Protein AF-A0A0S8J398-F1 (afdb_monomer)

Solvent-accessible surface area (backbone atoms only — not comparable to full-atom values): 8004 Å² total; per-residue (Å²): 138,92,68,66,68,66,55,53,50,52,54,51,53,55,55,61,64,70,70,74,74,82,79,79,78,79,81,80,74,86,77,85,82,84,80,84,77,70,88,58,79,54,77,54,74,53,100,53,77,54,34,34,34,46,37,38,82,52,65,55,26,25,40,31,33,23,30,72,39,80,95,52,79,42,37,41,24,42,56,47,56,101,62,33,41,46,63,45,73,38,72,38,39,81,53,80,39,73,32,28,36,54,27,40,65,42,78,50,66,80,35,42,36,47,68,83,59,73,92,71,54,85,84,60,45,73,48,75,48,80,42,115

pLDDT: mean 76.18, std 18.17, range [36.88, 97.62]

Sequence (132 aa):
MRLKKSMVFRILFVLLILWIGSAYAGNVTQQTVTLKIDPINLIQVRDDLSSWSITTNEVNKRVMGRIKTSGIVLSLKFEAPSNGISEGFVTLTSEMQCLVKNISKVAESDLKISCEDLSDIEGAELEFMLTD

Foldseek 3Di:
DDDPPVVVVVVVVVVVVVPPDDPPPPPPDDDDDDDPDDFDQDWDQDPPLFWIWGAGQAWFKFKKKAWCDPPDWWWKAWQEDPQKDAPGTDTHYRDIDTGITGDHGDTDTRTGMDTPDDPPCVPTDMDIGMDD

Secondary structure (DSSP, 8-state):
--SHHHHHHHHHHHHHHTT----------------------EEEE-SSTTEEEEEES-SSEEEEEEE-STT--EEEEEPPPTT-EE--EEEE-SS-EEEEEEE-SEEEEEEEEEES--TT-TT--EEEEEE-

Radius of gyration: 32.35 Å; Cα contacts (8 Å, |Δi|>4): 241; chains: 1; bounding box: 27×103×35 Å

Structure (mmCIF, N/CA/C/O backbone):
data_AF-A0A0S8J398-F1
#
_entry.id   AF-A0A0S8J398-F1
#
loop_
_atom_site.group_PDB
_atom_site.id
_atom_site.type_symbol
_atom_site.label_atom_id
_atom_site.label_alt_id
_atom_site.label_comp_id
_atom_site.label_asym_id
_atom_site.label_entity_id
_atom_site.label_seq_id
_atom_site.pdbx_PDB_ins_code
_atom_site.Cartn_x
_atom_site.Cartn_y
_atom_site.Cartn_z
_atom_site.occupancy
_atom_site.B_iso_or_equiv
_atom_site.auth_seq_id
_atom_site.auth_comp_id
_atom_site.auth_asym_id
_atom_site.auth_atom_id
_atom_site.pdbx_PDB_model_num
ATOM 1 N N . MET A 1 1 ? -13.230 -87.249 18.838 1.00 51.38 1 MET A N 1
ATOM 2 C CA . MET A 1 1 ? -11.794 -86.888 18.870 1.00 51.38 1 MET A CA 1
ATOM 3 C C . MET A 1 1 ? -11.331 -86.533 17.449 1.00 51.38 1 MET A C 1
ATOM 5 O O . MET A 1 1 ? -11.535 -87.326 16.549 1.00 51.38 1 MET A O 1
ATOM 9 N N . ARG A 1 2 ? -10.772 -85.322 17.262 1.00 53.41 2 ARG A N 1
ATOM 10 C CA . ARG A 1 2 ? -9.785 -84.922 16.223 1.00 53.41 2 ARG A CA 1
ATOM 11 C C . ARG A 1 2 ? -10.126 -84.886 14.708 1.00 53.41 2 ARG A C 1
ATOM 13 O O . ARG A 1 2 ? -9.243 -85.160 13.912 1.00 53.41 2 ARG A O 1
ATOM 20 N N . LEU A 1 3 ? -11.297 -84.399 14.274 1.00 50.81 3 LEU A N 1
ATOM 21 C CA . LEU A 1 3 ? -11.491 -83.997 12.851 1.00 50.81 3 LEU A CA 1
ATOM 22 C C . LEU A 1 3 ? -11.773 -82.500 12.612 1.00 50.81 3 LEU A C 1
ATOM 24 O O . LEU A 1 3 ? -11.668 -82.029 11.486 1.00 50.81 3 LEU A O 1
ATOM 28 N N . LYS A 1 4 ? -12.028 -81.698 13.656 1.00 55.97 4 LYS A N 1
ATOM 29 C CA . LYS A 1 4 ? -12.384 -80.271 13.487 1.00 55.97 4 LYS A CA 1
ATOM 30 C C . LYS A 1 4 ? -11.181 -79.334 13.290 1.00 55.97 4 LYS A C 1
ATOM 32 O O . LYS A 1 4 ? -11.301 -78.323 12.612 1.00 55.97 4 LYS A O 1
ATOM 37 N N . LYS A 1 5 ? -10.004 -79.675 13.832 1.00 56.75 5 LYS A N 1
ATOM 38 C CA . LYS A 1 5 ? -8.819 -78.789 13.807 1.00 56.75 5 LYS A CA 1
ATOM 39 C C . LYS A 1 5 ? -8.161 -78.683 12.422 1.00 56.75 5 LYS A C 1
ATOM 41 O O . LYS A 1 5 ? -7.696 -77.612 12.061 1.00 56.75 5 LYS A O 1
ATOM 46 N N . SER A 1 6 ? -8.169 -79.763 11.634 1.00 56.78 6 SER A N 1
ATOM 47 C CA . SER A 1 6 ? -7.578 -79.775 10.283 1.00 56.78 6 SER A CA 1
ATOM 48 C C . SER A 1 6 ? -8.422 -78.995 9.265 1.00 56.78 6 SER A C 1
ATOM 50 O O . SER A 1 6 ? -7.874 -78.302 8.413 1.00 56.78 6 SER A O 1
ATOM 52 N N . MET A 1 7 ? -9.752 -79.039 9.387 1.00 61.12 7 MET A N 1
ATOM 53 C CA . MET A 1 7 ? -10.664 -78.326 8.486 1.00 61.12 7 MET A CA 1
ATOM 54 C C . MET A 1 7 ? -10.665 -76.812 8.743 1.00 61.12 7 MET A C 1
ATOM 56 O O . MET A 1 7 ? -10.628 -76.032 7.797 1.00 61.12 7 MET A O 1
ATOM 60 N N . VAL A 1 8 ? -10.602 -76.397 10.014 1.00 67.50 8 VAL A N 1
ATOM 61 C CA . VAL A 1 8 ? -10.467 -74.979 10.391 1.00 67.50 8 VAL A CA 1
ATOM 62 C C . VAL A 1 8 ? -9.139 -74.400 9.897 1.00 67.50 8 VAL A C 1
ATOM 64 O O . VAL A 1 8 ? -9.128 -73.297 9.366 1.00 67.50 8 VAL A O 1
ATOM 67 N N . PHE A 1 9 ? -8.038 -75.155 9.983 1.00 66.88 9 PHE A N 1
ATOM 68 C CA . PHE A 1 9 ? -6.735 -74.703 9.486 1.00 66.88 9 PHE A CA 1
ATOM 69 C C . PHE A 1 9 ? -6.726 -74.485 7.964 1.00 66.88 9 PHE A C 1
ATOM 71 O O . PHE A 1 9 ? -6.144 -73.519 7.485 1.00 66.88 9 PHE A O 1
ATOM 78 N N . ARG A 1 10 ? -7.425 -75.333 7.197 1.00 67.94 10 ARG A N 1
ATOM 79 C CA . ARG A 1 10 ? -7.553 -75.182 5.737 1.00 67.94 10 ARG A CA 1
ATOM 80 C C . ARG A 1 10 ? -8.401 -73.973 5.348 1.00 67.94 10 ARG A C 1
ATOM 82 O O . ARG A 1 10 ? -8.029 -73.259 4.428 1.00 67.94 10 ARG A O 1
ATOM 89 N N . ILE A 1 11 ? -9.492 -73.712 6.069 1.00 70.00 11 ILE A N 1
ATOM 90 C CA . ILE A 1 11 ? -10.322 -72.516 5.848 1.00 70.00 11 ILE A CA 1
ATOM 91 C C . ILE A 1 11 ? -9.527 -71.249 6.180 1.00 70.00 11 ILE A C 1
ATOM 93 O O . ILE A 1 11 ? -9.557 -70.297 5.408 1.00 70.00 11 ILE A O 1
ATOM 97 N N . LEU A 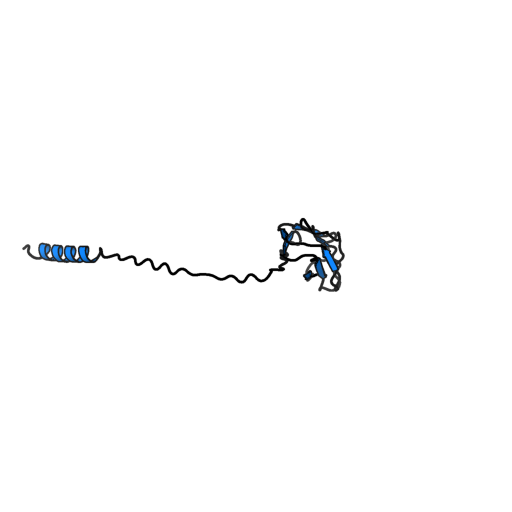1 12 ? -8.758 -71.259 7.274 1.00 66.69 12 LEU A N 1
ATOM 98 C CA . LEU A 1 12 ? -7.906 -70.127 7.640 1.00 66.69 12 LEU A CA 1
ATOM 99 C C . LEU A 1 12 ? -6.812 -69.871 6.595 1.00 66.69 12 LEU A C 1
ATOM 101 O O . LEU A 1 12 ? -6.545 -68.725 6.252 1.00 66.69 12 LEU A O 1
ATOM 105 N N . PHE A 1 13 ? -6.205 -70.936 6.067 1.00 67.75 13 PHE A N 1
ATOM 106 C CA . PHE A 1 13 ? -5.160 -70.840 5.051 1.00 67.75 13 PHE A CA 1
ATOM 107 C C . PHE A 1 13 ? -5.701 -70.310 3.716 1.00 67.75 13 PHE A C 1
ATOM 109 O O . PHE A 1 13 ? -5.059 -69.484 3.077 1.00 67.75 13 PHE A O 1
ATOM 116 N N . VAL A 1 14 ? -6.915 -70.712 3.326 1.00 67.69 14 VAL A N 1
ATOM 117 C CA . VAL A 1 14 ? -7.593 -70.177 2.133 1.00 67.69 14 VAL A CA 1
ATOM 118 C C . VAL A 1 14 ? -7.966 -68.702 2.318 1.00 67.69 14 VAL A C 1
ATOM 120 O O . VAL A 1 14 ? -7.802 -67.917 1.387 1.00 67.69 14 VAL A O 1
ATOM 123 N N . LEU A 1 15 ? -8.388 -68.293 3.520 1.00 60.88 15 LEU A N 1
ATOM 124 C CA . LEU A 1 15 ? -8.667 -66.884 3.820 1.00 60.88 15 LEU A CA 1
ATOM 125 C C . LEU A 1 15 ? -7.396 -66.016 3.793 1.00 60.88 15 LEU A C 1
ATOM 127 O O . LEU A 1 15 ? -7.447 -64.869 3.363 1.00 60.88 15 LEU A O 1
ATOM 131 N N . LEU A 1 16 ? -6.255 -66.574 4.215 1.00 63.47 16 LEU A N 1
ATOM 132 C CA . LEU A 1 16 ? -4.960 -65.887 4.230 1.00 63.47 16 LEU A CA 1
ATOM 133 C C . LEU A 1 16 ? -4.440 -65.595 2.810 1.00 63.47 16 LEU A C 1
ATOM 135 O O . LEU A 1 16 ? -3.818 -64.563 2.578 1.00 63.47 16 LEU A O 1
ATOM 139 N N . ILE A 1 17 ? -4.723 -66.480 1.848 1.00 63.94 17 ILE A N 1
ATOM 140 C CA . ILE A 1 17 ? -4.312 -66.318 0.442 1.00 63.94 17 ILE A CA 1
ATOM 141 C C . ILE A 1 17 ? -5.203 -65.296 -0.287 1.00 63.94 17 ILE A C 1
ATOM 143 O O . ILE A 1 17 ? -4.742 -64.602 -1.190 1.00 63.94 17 ILE A O 1
ATOM 147 N N . LEU A 1 18 ? -6.459 -65.139 0.142 1.00 56.78 18 LEU A N 1
ATOM 148 C CA . LEU A 1 18 ? -7.417 -64.171 -0.412 1.00 56.78 18 LEU A CA 1
ATOM 149 C C . LEU A 1 18 ? -7.121 -62.704 -0.044 1.00 56.78 18 LEU A C 1
ATOM 151 O O . LEU A 1 18 ? -7.793 -61.810 -0.552 1.00 56.78 18 LEU A O 1
ATOM 155 N N . TRP A 1 19 ? -6.114 -62.441 0.796 1.00 55.12 19 TRP A N 1
ATOM 156 C CA . TRP A 1 19 ? -5.767 -61.095 1.272 1.00 55.12 19 TRP A CA 1
ATOM 157 C C . TRP A 1 19 ? -4.497 -60.495 0.636 1.00 55.12 19 TRP A C 1
ATOM 159 O O . TRP A 1 19 ? -4.068 -59.417 1.030 1.00 55.12 19 TRP A O 1
ATOM 169 N N . ILE A 1 20 ? -3.892 -61.154 -0.364 1.00 61.41 20 ILE A N 1
ATOM 170 C CA . ILE A 1 20 ? -2.624 -60.717 -1.001 1.00 61.41 20 ILE A CA 1
ATOM 171 C C . ILE A 1 20 ? -2.868 -60.097 -2.397 1.00 61.41 20 ILE A C 1
ATOM 173 O O . ILE A 1 20 ? -2.043 -60.173 -3.300 1.00 61.41 20 ILE A O 1
ATOM 177 N N . GLY A 1 21 ? -4.031 -59.476 -2.601 1.00 55.53 21 GLY A N 1
ATOM 178 C CA . GLY A 1 21 ? -4.434 -58.861 -3.870 1.00 55.53 21 GLY A CA 1
ATOM 179 C C . GLY A 1 21 ? -4.485 -57.335 -3.821 1.00 55.53 21 GLY A C 1
ATOM 180 O O . GLY A 1 21 ? -5.518 -56.758 -4.141 1.00 55.53 21 GLY A O 1
ATOM 181 N N . SER A 1 22 ? -3.413 -56.664 -3.400 1.00 62.00 22 SER A N 1
ATOM 182 C CA . SER A 1 22 ? -3.349 -55.195 -3.402 1.00 62.00 22 SER A CA 1
ATOM 183 C C . SER A 1 22 ? -2.960 -54.675 -4.787 1.00 62.00 22 SER A C 1
ATOM 185 O O . SER A 1 22 ? -1.787 -54.415 -5.052 1.00 62.00 22 SER A O 1
ATOM 187 N N . ALA A 1 23 ? -3.928 -54.498 -5.685 1.00 52.56 23 ALA A N 1
ATOM 188 C CA . ALA A 1 23 ? -3.708 -53.704 -6.891 1.00 52.56 23 ALA A CA 1
ATOM 189 C C . ALA A 1 23 ? -3.863 -52.215 -6.541 1.00 52.56 23 ALA A C 1
ATOM 191 O O . ALA A 1 23 ? -4.958 -51.657 -6.585 1.00 52.56 23 ALA A O 1
ATOM 192 N N . TYR A 1 24 ? -2.758 -51.565 -6.171 1.00 61.09 24 TYR A N 1
ATOM 193 C CA . TYR A 1 24 ? -2.690 -50.106 -6.133 1.00 61.09 24 TYR A CA 1
ATOM 194 C C . TYR A 1 24 ? -2.706 -49.579 -7.572 1.00 61.09 24 TYR A C 1
ATOM 196 O O . TYR A 1 24 ? -1.671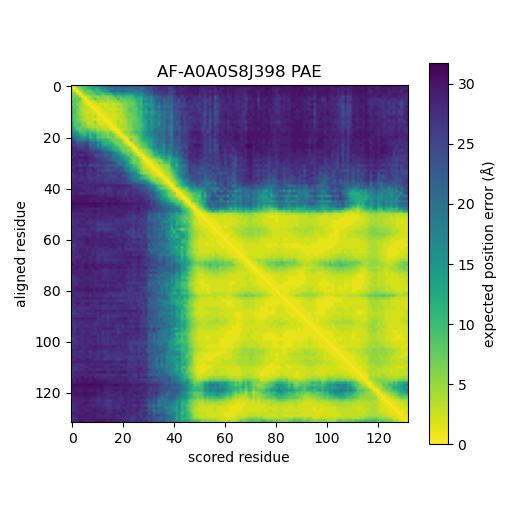 -49.483 -8.227 1.00 61.09 24 TYR A O 1
ATOM 204 N N . ALA A 1 25 ? -3.888 -49.233 -8.077 1.00 52.91 25 ALA A N 1
ATOM 205 C CA . ALA A 1 25 ? -4.009 -48.403 -9.266 1.00 52.91 25 ALA A CA 1
ATOM 206 C C . ALA A 1 25 ? -3.769 -46.943 -8.850 1.00 52.91 25 ALA A C 1
ATOM 208 O O . ALA A 1 25 ? -4.681 -46.245 -8.408 1.00 52.91 25 ALA A O 1
ATOM 209 N N . GLY A 1 26 ? -2.515 -46.495 -8.931 1.00 53.75 26 GLY A N 1
ATOM 210 C CA . GLY A 1 26 ? -2.158 -45.088 -8.764 1.00 53.75 26 GLY A CA 1
ATOM 211 C C . GLY A 1 26 ? -2.725 -44.272 -9.922 1.00 53.75 26 GLY A C 1
ATOM 212 O O . GLY A 1 26 ? -2.134 -44.217 -10.996 1.00 53.75 26 GLY A O 1
ATOM 213 N N . ASN A 1 27 ? -3.893 -43.667 -9.723 1.00 60.31 27 ASN A N 1
ATOM 214 C CA . ASN A 1 27 ? -4.507 -42.779 -10.700 1.00 60.31 27 ASN A CA 1
ATOM 215 C C . ASN A 1 27 ? -3.789 -41.422 -10.655 1.00 60.31 27 ASN A C 1
ATOM 217 O O . ASN A 1 27 ? -4.133 -40.557 -9.853 1.00 60.31 27 ASN A O 1
ATOM 221 N N . VAL A 1 28 ? -2.747 -41.247 -11.470 1.00 61.59 28 VAL A N 1
ATOM 222 C CA . VAL A 1 28 ? -2.070 -39.951 -11.609 1.00 61.59 28 VAL A CA 1
ATOM 223 C C . VAL A 1 28 ? -2.743 -39.184 -12.739 1.00 61.59 28 VAL A C 1
ATOM 225 O O . VAL A 1 28 ? -2.275 -39.157 -13.876 1.00 61.59 28 VAL A O 1
ATOM 228 N N . THR A 1 29 ? -3.889 -38.579 -12.439 1.00 57.09 29 THR A N 1
ATOM 229 C CA . THR A 1 29 ? -4.512 -37.615 -13.347 1.00 57.09 29 THR A CA 1
ATOM 230 C C . THR A 1 29 ? -3.666 -36.342 -13.318 1.00 57.09 29 THR A C 1
ATOM 232 O O . THR A 1 29 ? -3.632 -35.647 -12.303 1.00 57.09 29 THR A O 1
ATOM 235 N N . GLN A 1 30 ? -2.939 -36.044 -14.398 1.00 51.41 30 GLN A N 1
ATOM 236 C CA . GLN A 1 30 ? -2.238 -34.765 -14.528 1.00 51.41 30 GLN A CA 1
ATOM 237 C C . GLN A 1 30 ? -3.281 -33.642 -14.550 1.00 51.41 30 GLN A C 1
ATOM 239 O O . GLN A 1 30 ? -4.048 -33.512 -15.502 1.00 51.41 30 GLN A O 1
ATOM 244 N N . GLN A 1 31 ? -3.341 -32.862 -13.472 1.00 45.47 31 GLN A N 1
ATOM 245 C CA . GLN A 1 31 ? -4.162 -31.661 -13.395 1.00 45.47 31 GLN A CA 1
ATOM 246 C C . GLN A 1 31 ? -3.319 -30.469 -13.830 1.00 45.47 31 GLN A C 1
ATOM 248 O O . GLN A 1 31 ? -2.309 -30.144 -13.207 1.00 45.47 31 GLN A O 1
ATOM 253 N N . THR A 1 32 ? -3.737 -29.807 -14.901 1.00 47.09 32 THR A N 1
ATOM 254 C CA . THR A 1 32 ? -3.173 -28.521 -15.302 1.00 47.09 32 THR A CA 1
ATOM 255 C C . THR A 1 32 ? -4.001 -27.419 -14.653 1.00 47.09 32 THR A C 1
ATOM 257 O O . THR A 1 32 ? -5.141 -27.177 -15.043 1.00 47.09 32 THR A O 1
ATOM 260 N N . VAL A 1 33 ? -3.436 -26.765 -13.637 1.00 53.91 33 VAL A N 1
ATOM 261 C CA . VAL A 1 33 ? -4.026 -25.573 -13.018 1.00 53.91 33 VAL A CA 1
ATOM 262 C C . VAL A 1 33 ? -3.553 -24.353 -13.805 1.00 53.91 33 VAL A C 1
ATOM 264 O O . VAL A 1 33 ? -2.386 -23.973 -13.732 1.00 53.91 33 VAL A O 1
ATOM 267 N N . THR A 1 34 ? -4.451 -23.742 -14.575 1.00 42.34 34 THR A N 1
ATOM 268 C CA . THR A 1 34 ? -4.169 -22.496 -15.300 1.00 42.34 34 THR A CA 1
ATOM 269 C C . THR A 1 34 ? -4.508 -21.308 -14.408 1.00 42.34 34 THR A C 1
ATOM 271 O O . THR A 1 34 ? -5.673 -20.936 -14.274 1.00 42.34 34 THR A O 1
ATOM 274 N N . LEU A 1 35 ? -3.492 -20.703 -13.795 1.00 36.88 35 LEU A N 1
ATOM 275 C CA . LEU A 1 35 ? -3.635 -19.447 -13.061 1.00 36.88 35 LEU A CA 1
ATOM 276 C C . LEU A 1 35 ? -3.561 -18.291 -14.062 1.00 36.88 35 LEU A C 1
ATOM 278 O O . LEU A 1 35 ? -2.491 -17.978 -14.582 1.00 36.88 35 LEU A O 1
ATOM 282 N N . LYS A 1 36 ? -4.699 -17.652 -14.346 1.00 43.16 36 LYS A N 1
ATOM 283 C CA . LYS A 1 36 ? -4.680 -16.304 -14.920 1.00 43.16 36 LYS A CA 1
ATOM 284 C C . LYS A 1 36 ? -4.350 -15.339 -13.788 1.00 43.16 36 LYS A C 1
ATOM 286 O O . LYS A 1 36 ? -5.172 -15.129 -12.904 1.00 43.16 36 LYS A O 1
ATOM 291 N N . ILE A 1 37 ? -3.127 -14.824 -13.793 1.00 52.69 37 ILE A N 1
ATOM 292 C CA . ILE A 1 37 ? -2.708 -13.742 -12.906 1.00 52.69 37 ILE A CA 1
ATOM 293 C C . ILE A 1 37 ? -2.936 -12.457 -13.692 1.00 52.69 37 ILE A C 1
ATOM 295 O O . ILE A 1 37 ? -2.140 -12.116 -14.568 1.00 52.69 37 ILE A O 1
ATOM 299 N N . ASP A 1 38 ? -4.046 -11.781 -13.414 1.00 54.66 38 ASP A N 1
ATOM 300 C CA . ASP A 1 38 ? -4.155 -10.364 -13.744 1.00 54.66 38 ASP A CA 1
ATOM 301 C C . ASP A 1 38 ? -3.143 -9.592 -12.874 1.00 54.66 38 ASP A C 1
ATOM 303 O O . ASP A 1 38 ? -2.835 -10.033 -11.760 1.00 54.66 38 ASP A O 1
ATOM 307 N N . PRO A 1 39 ? -2.563 -8.481 -13.357 1.00 47.41 39 PRO A N 1
ATOM 308 C CA . PRO A 1 39 ? -1.622 -7.689 -12.572 1.00 47.41 39 PRO A CA 1
ATOM 309 C C . PRO A 1 39 ? -2.226 -7.280 -11.219 1.00 47.41 39 PRO A C 1
ATOM 311 O O . PRO A 1 39 ? -3.213 -6.550 -11.150 1.00 47.41 39 PRO A O 1
ATOM 314 N N . ILE A 1 40 ? -1.640 -7.786 -10.129 1.00 52.94 40 ILE A N 1
ATOM 315 C CA . ILE A 1 40 ? -2.050 -7.484 -8.755 1.00 52.94 40 ILE A CA 1
ATOM 316 C C . ILE A 1 40 ? -1.465 -6.122 -8.379 1.00 52.94 40 ILE A C 1
ATOM 318 O O . ILE A 1 40 ? -0.268 -6.018 -8.142 1.00 52.94 40 ILE A O 1
ATOM 322 N N . ASN A 1 41 ? -2.317 -5.099 -8.294 1.00 47.97 41 ASN A N 1
ATOM 323 C CA . ASN A 1 41 ? -2.021 -3.825 -7.639 1.00 47.97 41 ASN A CA 1
ATOM 324 C C . ASN A 1 41 ? -2.608 -3.868 -6.217 1.00 47.97 41 ASN A C 1
ATOM 326 O O . ASN A 1 41 ? -3.666 -3.299 -5.959 1.00 47.97 41 A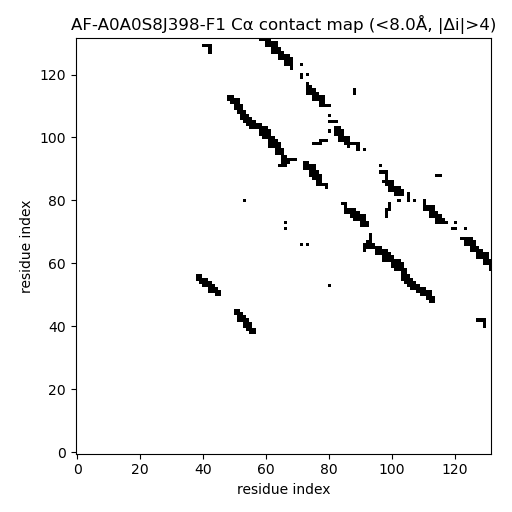SN A O 1
ATOM 330 N N . LEU A 1 42 ? -1.969 -4.612 -5.308 1.00 49.41 42 LEU A N 1
ATOM 331 C CA . LEU A 1 42 ? -2.430 -4.758 -3.923 1.00 49.41 42 LEU A CA 1
ATOM 332 C C . LEU A 1 42 ? -1.485 -4.023 -2.973 1.00 49.41 42 LEU A C 1
ATOM 334 O O . LEU A 1 42 ? -0.304 -4.355 -2.886 1.00 49.41 42 LEU A O 1
ATOM 338 N N . ILE A 1 43 ? -2.030 -3.054 -2.239 1.00 50.88 43 ILE A N 1
ATOM 339 C CA . ILE A 1 43 ? -1.377 -2.434 -1.086 1.00 50.88 43 ILE A CA 1
ATOM 340 C C . ILE A 1 43 ? -1.985 -3.086 0.157 1.00 50.88 43 ILE A C 1
ATOM 342 O O . ILE A 1 43 ? -3.190 -2.980 0.381 1.00 50.88 43 ILE A O 1
ATOM 346 N N . GLN A 1 44 ? -1.170 -3.786 0.947 1.00 48.31 44 GLN A N 1
ATOM 347 C CA . GLN A 1 44 ? -1.575 -4.296 2.260 1.00 48.31 44 GLN A CA 1
ATOM 348 C C . GLN A 1 44 ? -0.974 -3.395 3.340 1.00 48.31 44 GLN A C 1
ATOM 350 O O . GLN A 1 44 ? 0.249 -3.281 3.436 1.00 48.31 44 GLN A O 1
ATOM 355 N N . VAL A 1 45 ? -1.836 -2.765 4.137 1.00 46.41 45 VAL A N 1
ATOM 356 C CA . VAL A 1 45 ? -1.464 -2.033 5.355 1.00 46.41 45 VAL A CA 1
ATOM 357 C C . VAL A 1 45 ? -1.936 -2.885 6.533 1.00 46.41 45 VAL A C 1
ATOM 359 O O . VAL A 1 45 ? -3.101 -3.280 6.568 1.00 46.41 45 VAL A O 1
ATOM 362 N N . ARG A 1 46 ? -1.018 -3.267 7.427 1.00 39.34 46 ARG A N 1
ATOM 363 C CA . ARG A 1 46 ? -1.313 -4.083 8.617 1.00 39.34 46 ARG A CA 1
ATOM 364 C C . ARG A 1 46 ? -1.801 -3.168 9.756 1.00 39.34 46 ARG A C 1
ATOM 366 O O . ARG A 1 46 ? -1.529 -1.974 9.728 1.00 39.34 46 ARG A O 1
ATOM 373 N N . ASP A 1 47 ? -2.539 -3.722 10.724 1.00 40.00 47 ASP A N 1
ATOM 374 C CA . ASP A 1 47 ? -3.165 -3.000 11.857 1.00 40.00 47 ASP A CA 1
ATOM 375 C C . ASP A 1 47 ? -2.181 -2.188 12.725 1.00 40.00 47 ASP A C 1
ATOM 377 O O . ASP A 1 47 ? -2.589 -1.340 13.517 1.00 40.00 47 ASP A O 1
ATOM 381 N N . ASP A 1 48 ? -0.878 -2.398 12.557 1.00 54.78 48 ASP A N 1
ATOM 382 C CA . ASP A 1 48 ? 0.149 -1.443 12.921 1.00 54.78 48 ASP A CA 1
ATOM 383 C C . ASP A 1 48 ? 0.548 -0.624 11.683 1.00 54.78 48 ASP A C 1
ATOM 385 O O . ASP A 1 48 ? 1.142 -1.145 10.739 1.00 54.78 48 ASP A O 1
ATOM 389 N N . LEU A 1 49 ? 0.305 0.693 11.703 1.00 65.06 49 LEU A N 1
ATOM 390 C CA . LEU A 1 49 ? 0.817 1.671 10.720 1.00 65.06 49 LEU A CA 1
ATOM 391 C C . LEU A 1 49 ? 2.364 1.770 10.724 1.00 65.06 49 LEU A C 1
ATOM 393 O O . LEU A 1 49 ? 2.935 2.831 10.506 1.00 65.06 49 LEU A O 1
ATOM 397 N N . SER A 1 50 ? 3.062 0.678 11.022 1.00 76.62 50 SER A N 1
ATOM 398 C CA . SER A 1 50 ? 4.508 0.545 11.053 1.00 76.62 50 SER A CA 1
ATOM 399 C C . SER A 1 50 ? 5.062 0.144 9.687 1.00 76.62 50 SER A C 1
ATOM 401 O O . SER A 1 50 ? 6.208 0.480 9.369 1.00 76.62 50 SER A O 1
ATOM 403 N N . SER A 1 51 ? 4.276 -0.584 8.881 1.00 86.31 51 SER A N 1
ATOM 404 C CA . SER A 1 51 ? 4.774 -1.177 7.646 1.00 86.31 51 SER A CA 1
ATOM 405 C C . SER A 1 51 ? 3.731 -1.379 6.550 1.00 86.31 51 SER A C 1
ATOM 407 O O . SER A 1 51 ? 2.528 -1.483 6.795 1.00 86.31 51 SER A O 1
ATOM 409 N N . TRP A 1 52 ? 4.224 -1.446 5.316 1.00 90.06 52 TRP A N 1
ATOM 410 C CA . TRP A 1 52 ? 3.440 -1.732 4.124 1.00 90.06 52 TRP A CA 1
ATOM 411 C C . TRP A 1 52 ? 4.232 -2.578 3.126 1.00 90.06 52 TRP A C 1
ATOM 413 O O . TRP A 1 52 ? 5.427 -2.838 3.279 1.00 90.06 52 TRP A O 1
ATOM 423 N N . SER A 1 53 ? 3.537 -3.080 2.112 1.00 92.00 53 SER A N 1
ATOM 424 C CA . SER A 1 53 ? 4.125 -3.870 1.031 1.00 92.00 53 SER A CA 1
ATOM 425 C C . SER A 1 53 ? 3.511 -3.473 -0.299 1.00 92.00 53 SER A C 1
ATOM 427 O O . SER A 1 53 ? 2.342 -3.083 -0.362 1.00 92.00 53 SER A O 1
ATOM 429 N N . ILE A 1 54 ? 4.297 -3.608 -1.361 1.00 91.19 54 ILE A N 1
ATOM 430 C CA . ILE A 1 54 ? 3.872 -3.306 -2.719 1.00 91.19 54 ILE A CA 1
ATOM 431 C C . ILE A 1 54 ? 4.378 -4.366 -3.681 1.00 91.19 54 ILE A C 1
ATOM 433 O O . ILE A 1 54 ? 5.556 -4.711 -3.720 1.00 91.19 54 ILE A O 1
ATOM 437 N N . THR A 1 55 ? 3.461 -4.867 -4.496 1.00 94.12 55 THR A N 1
ATOM 438 C CA . THR A 1 55 ? 3.788 -5.602 -5.710 1.00 94.12 55 THR A CA 1
ATOM 439 C C . THR A 1 55 ? 3.084 -4.909 -6.860 1.00 94.12 55 THR A C 1
ATOM 441 O O . THR A 1 55 ? 1.889 -4.651 -6.785 1.00 94.12 55 THR A O 1
ATOM 444 N N . THR A 1 56 ? 3.827 -4.572 -7.906 1.00 91.81 56 THR A N 1
ATOM 445 C CA . THR A 1 56 ? 3.264 -4.095 -9.167 1.00 91.81 56 THR A CA 1
ATOM 446 C C . THR A 1 56 ? 4.192 -4.487 -10.308 1.00 91.81 56 THR A C 1
ATOM 448 O O . THR A 1 56 ? 5.414 -4.542 -10.162 1.00 91.81 56 THR A O 1
ATOM 451 N N . ASN A 1 57 ? 3.614 -4.799 -11.459 1.00 92.88 57 ASN A N 1
ATOM 452 C CA . ASN A 1 57 ? 4.329 -5.026 -12.713 1.00 92.88 57 ASN A CA 1
ATOM 453 C C . ASN A 1 57 ? 4.222 -3.831 -13.671 1.00 92.88 57 ASN A C 1
ATOM 455 O O . ASN A 1 57 ? 4.706 -3.923 -14.799 1.00 92.88 57 ASN A O 1
ATOM 459 N N . GLU A 1 58 ? 3.599 -2.745 -13.225 1.00 92.12 58 GLU A N 1
ATOM 460 C CA . GLU A 1 58 ? 3.359 -1.5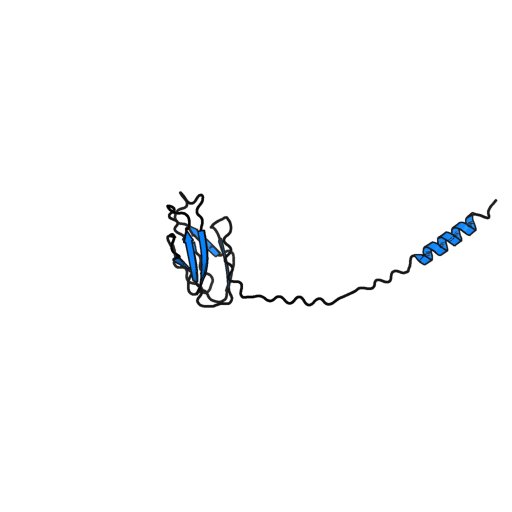40 -14.005 1.00 92.12 58 GLU A CA 1
ATOM 461 C C . GLU A 1 58 ? 4.440 -0.482 -13.718 1.00 92.12 58 GLU A C 1
ATOM 463 O O . GLU A 1 58 ? 5.320 -0.664 -12.872 1.00 92.12 58 GLU A O 1
ATOM 468 N N . VAL A 1 59 ? 4.423 0.610 -14.481 1.00 93.25 59 VAL A N 1
ATOM 469 C CA . VAL A 1 59 ? 5.388 1.713 -14.364 1.00 93.25 59 VAL A CA 1
ATOM 470 C C . VAL A 1 59 ? 4.673 3.031 -14.125 1.00 93.25 59 VAL A C 1
ATOM 472 O O . VAL A 1 59 ? 3.488 3.149 -14.423 1.00 93.25 59 VAL A O 1
ATOM 475 N N . ASN A 1 60 ? 5.412 4.021 -13.621 1.00 93.00 60 ASN A N 1
ATOM 476 C CA . ASN A 1 60 ? 4.908 5.358 -13.298 1.00 93.00 60 ASN A CA 1
ATOM 477 C C . ASN A 1 60 ? 3.749 5.358 -12.294 1.00 93.00 60 ASN A C 1
ATOM 479 O O . ASN A 1 60 ? 2.935 6.271 -12.303 1.00 93.00 60 ASN A O 1
ATOM 483 N N . LYS A 1 61 ? 3.687 4.362 -11.409 1.00 93.81 61 LYS A N 1
ATOM 484 C CA . LYS A 1 61 ? 2.636 4.288 -10.401 1.00 93.81 61 LYS A CA 1
ATOM 485 C C . LYS A 1 61 ? 2.885 5.230 -9.235 1.00 93.81 61 LYS A C 1
ATOM 487 O O . LYS A 1 61 ? 4.019 5.603 -8.918 1.00 93.81 61 LYS A O 1
ATOM 492 N N . ARG A 1 62 ? 1.794 5.585 -8.571 1.00 94.62 62 ARG A N 1
ATOM 493 C CA . ARG A 1 62 ? 1.752 6.436 -7.391 1.00 94.62 62 ARG A CA 1
ATOM 494 C C . ARG A 1 62 ? 0.906 5.776 -6.318 1.00 94.62 62 ARG A C 1
ATOM 496 O O . ARG A 1 62 ? -0.173 5.263 -6.607 1.00 94.62 62 ARG A O 1
ATOM 503 N N . VAL A 1 63 ? 1.391 5.808 -5.084 1.00 95.31 63 VAL A N 1
ATOM 504 C CA . VAL A 1 63 ? 0.579 5.500 -3.907 1.00 95.31 63 VAL A CA 1
ATOM 505 C C . VAL A 1 63 ? -0.090 6.790 -3.482 1.00 95.31 63 VAL A C 1
ATOM 507 O O . VAL A 1 63 ? 0.587 7.757 -3.131 1.00 95.31 63 VAL A O 1
ATOM 510 N N . MET A 1 64 ? -1.414 6.789 -3.523 1.00 94.56 64 MET A N 1
ATOM 511 C CA . MET A 1 64 ? -2.241 7.873 -3.020 1.00 94.56 64 MET A CA 1
ATOM 512 C C . MET A 1 64 ? -2.894 7.437 -1.717 1.00 94.56 64 MET A C 1
ATOM 514 O O . MET A 1 64 ? -3.233 6.263 -1.562 1.00 94.56 64 MET A O 1
ATOM 518 N N . GLY A 1 65 ? -3.091 8.375 -0.799 1.00 90.38 65 GLY A N 1
ATOM 519 C CA . GLY A 1 65 ? -3.798 8.146 0.450 1.00 90.38 65 GLY A CA 1
ATOM 520 C C . GLY A 1 65 ? -4.734 9.293 0.796 1.00 90.38 65 GLY A C 1
ATOM 521 O O . GLY A 1 65 ? -4.524 10.426 0.365 1.00 90.38 65 GLY A O 1
ATOM 522 N N . ARG A 1 66 ? -5.761 8.992 1.587 1.00 89.81 66 ARG A N 1
ATOM 523 C CA . ARG A 1 66 ? -6.641 9.979 2.220 1.00 89.81 66 ARG A CA 1
ATOM 524 C C . ARG A 1 66 ? -7.153 9.473 3.561 1.00 89.81 66 ARG A C 1
ATOM 526 O O . ARG A 1 66 ? -7.171 8.267 3.809 1.00 89.81 66 ARG A O 1
ATOM 533 N N . ILE A 1 67 ? -7.638 10.395 4.382 1.00 87.75 67 ILE A N 1
ATOM 534 C CA . ILE A 1 67 ? -8.400 10.094 5.592 1.00 87.75 67 ILE A CA 1
ATOM 535 C C . ILE A 1 67 ? -9.883 10.363 5.334 1.00 87.75 67 ILE A C 1
ATOM 537 O O . ILE A 1 67 ? -10.272 11.444 4.902 1.00 87.75 67 ILE A O 1
ATOM 541 N N . LYS A 1 68 ? -10.734 9.361 5.555 1.00 87.94 68 LYS A N 1
ATOM 542 C CA . LYS A 1 68 ? -12.191 9.502 5.408 1.00 87.94 68 LYS A CA 1
ATOM 543 C C . LYS A 1 68 ? -12.848 10.061 6.664 1.00 87.94 68 LYS A C 1
ATOM 545 O O . LYS A 1 68 ? -13.907 10.679 6.571 1.00 87.94 68 LYS A O 1
ATOM 550 N N . THR A 1 69 ? -12.230 9.856 7.825 1.00 84.38 69 THR A N 1
ATOM 551 C CA . THR A 1 69 ? -12.725 10.399 9.090 1.00 84.38 69 THR A CA 1
ATOM 552 C C . THR A 1 69 ? -12.470 11.903 9.154 1.00 84.38 69 THR A C 1
ATOM 554 O O . THR A 1 69 ? -11.330 12.362 9.128 1.00 84.38 69 THR A O 1
ATOM 557 N N . SER A 1 70 ? -13.541 12.685 9.253 1.00 84.25 70 SER A N 1
ATOM 558 C CA . SER A 1 70 ? -13.459 14.138 9.414 1.00 84.25 70 SER A CA 1
ATOM 559 C C . SER A 1 70 ? -12.899 14.530 10.783 1.00 84.25 70 SER A C 1
ATOM 561 O O . SER A 1 70 ? -13.214 13.900 11.788 1.00 84.25 70 SER A O 1
ATOM 563 N N . GLY A 1 71 ? -12.143 15.630 10.835 1.00 78.69 71 GLY A N 1
ATOM 564 C CA . GLY A 1 71 ? -11.659 16.222 12.090 1.00 78.69 71 GLY A CA 1
ATOM 565 C C . GLY A 1 71 ? -10.376 15.605 12.650 1.00 78.69 71 GLY A C 1
ATOM 566 O O . GLY A 1 71 ? -9.878 16.101 13.654 1.00 78.69 71 GLY A O 1
ATOM 567 N N . ILE A 1 72 ? -9.822 14.587 11.989 1.00 80.31 72 ILE A N 1
ATOM 568 C CA . ILE A 1 72 ? -8.516 14.011 12.316 1.00 80.31 72 ILE A CA 1
ATOM 569 C C . ILE A 1 72 ? -7.469 14.596 11.369 1.00 80.31 72 ILE A C 1
ATOM 571 O O . ILE A 1 72 ? -7.684 14.675 10.157 1.00 80.31 72 ILE A O 1
ATOM 575 N N . VAL A 1 73 ? -6.329 14.994 11.928 1.00 79.81 73 VAL A N 1
ATOM 576 C CA . VAL A 1 73 ? -5.155 15.436 11.172 1.00 79.81 73 VAL A CA 1
ATOM 577 C C . VAL A 1 73 ? -4.084 14.369 11.324 1.00 79.81 73 VAL A C 1
ATOM 579 O O . VAL A 1 73 ? -3.662 14.077 12.437 1.00 79.81 73 VAL A O 1
ATOM 582 N N . LEU A 1 74 ? -3.650 13.780 10.209 1.00 83.31 74 LEU A N 1
ATOM 583 C CA . LEU A 1 74 ? -2.660 12.708 10.214 1.00 83.31 74 LEU A CA 1
ATOM 584 C C . LEU A 1 74 ? -1.559 12.987 9.192 1.00 83.31 74 LEU A C 1
ATOM 586 O O . LEU A 1 74 ? -1.838 13.108 8.003 1.00 83.31 74 LEU A O 1
ATOM 590 N N . SER A 1 75 ? -0.309 13.063 9.651 1.00 88.50 75 SER A N 1
ATOM 591 C CA . SER A 1 75 ? 0.873 13.252 8.800 1.00 88.50 75 SER A CA 1
ATOM 592 C C . SER A 1 75 ? 1.634 11.936 8.671 1.00 88.50 75 SER A C 1
ATOM 594 O O . SER A 1 75 ? 2.206 11.458 9.653 1.00 88.50 75 SER A O 1
ATOM 596 N N . LEU A 1 76 ? 1.631 11.341 7.474 1.00 90.06 76 LEU A N 1
ATOM 597 C CA . LEU A 1 76 ? 2.294 10.065 7.191 1.00 90.06 76 LEU A CA 1
ATOM 598 C C . LEU A 1 76 ? 3.446 10.238 6.210 1.00 90.06 76 LEU A C 1
ATOM 600 O O . LEU A 1 76 ? 3.353 10.989 5.244 1.00 90.06 76 LEU A O 1
ATOM 604 N N . LYS A 1 77 ? 4.497 9.448 6.405 1.00 91.62 77 LYS A N 1
ATOM 605 C CA . LYS A 1 77 ? 5.577 9.255 5.444 1.00 91.62 77 LYS A CA 1
ATOM 606 C C . LYS A 1 77 ? 5.698 7.784 5.097 1.00 91.62 77 LYS A C 1
ATOM 608 O O . LYS A 1 77 ? 5.950 6.961 5.972 1.00 91.62 77 LYS A O 1
ATOM 613 N N . PHE A 1 78 ? 5.583 7.476 3.812 1.00 93.19 78 PHE A N 1
ATOM 614 C CA . PHE A 1 78 ? 5.814 6.135 3.286 1.00 93.19 78 PHE A CA 1
ATOM 615 C C . PHE A 1 78 ? 7.263 6.033 2.813 1.00 93.19 78 PHE A C 1
ATOM 617 O O . PHE A 1 78 ? 7.720 6.845 2.004 1.00 93.19 78 PHE A O 1
ATOM 624 N N . GLU A 1 79 ? 8.001 5.049 3.320 1.00 94.88 79 GLU A N 1
ATOM 625 C CA . GLU A 1 79 ? 9.278 4.644 2.738 1.00 94.88 79 GLU A CA 1
ATOM 626 C C . GLU A 1 79 ? 9.045 4.192 1.300 1.00 94.88 79 GLU A C 1
ATOM 628 O O . GLU A 1 79 ? 8.148 3.394 1.041 1.00 94.88 79 GLU A O 1
ATOM 633 N N . ALA A 1 80 ? 9.822 4.728 0.363 1.00 95.88 80 ALA A N 1
ATOM 634 C CA . ALA A 1 80 ? 9.664 4.383 -1.037 1.00 95.88 80 ALA A CA 1
ATOM 635 C C . ALA A 1 80 ? 10.284 3.012 -1.345 1.00 95.88 80 ALA A C 1
ATOM 637 O O . ALA A 1 80 ? 11.349 2.708 -0.809 1.00 95.88 80 ALA A O 1
ATOM 638 N N . PRO A 1 81 ? 9.682 2.228 -2.257 1.00 95.50 81 PRO A N 1
ATOM 639 C CA . PRO A 1 81 ? 10.339 1.049 -2.808 1.00 95.50 81 PRO A CA 1
ATOM 640 C C . PRO A 1 81 ? 11.569 1.443 -3.644 1.00 95.50 81 PRO A C 1
ATOM 642 O O . PRO A 1 81 ? 11.685 2.603 -4.043 1.00 95.50 81 PRO A O 1
ATOM 645 N N . SER A 1 82 ? 12.440 0.490 -4.003 1.00 93.12 82 SER A N 1
ATOM 646 C CA . SER A 1 82 ? 13.751 0.745 -4.651 1.00 93.12 82 SER A CA 1
ATOM 647 C C . SER A 1 82 ? 13.740 1.685 -5.870 1.00 93.12 82 SER A C 1
ATOM 649 O O . SER A 1 82 ? 14.742 2.339 -6.149 1.00 93.12 82 SER A O 1
ATOM 651 N N . ASN A 1 83 ? 12.629 1.753 -6.613 1.00 91.19 83 ASN A N 1
ATOM 652 C CA . ASN A 1 83 ? 12.471 2.612 -7.796 1.00 91.19 83 ASN A CA 1
ATOM 653 C C . ASN A 1 83 ? 11.441 3.739 -7.610 1.00 91.19 83 ASN A C 1
ATOM 655 O O . ASN A 1 83 ? 11.149 4.459 -8.559 1.00 91.19 83 ASN A O 1
ATOM 659 N N . GLY A 1 84 ? 10.847 3.858 -6.425 1.00 96.06 84 GLY A N 1
ATOM 660 C CA . GLY A 1 84 ? 9.894 4.908 -6.093 1.00 96.06 84 GLY A CA 1
ATOM 661 C C . GLY A 1 84 ? 10.571 6.115 -5.450 1.00 96.06 84 GLY A C 1
ATOM 662 O O . GLY A 1 84 ? 11.725 6.077 -5.030 1.00 96.06 84 GLY A O 1
ATOM 663 N N . ILE A 1 85 ? 9.817 7.200 -5.331 1.00 97.62 85 ILE A N 1
ATOM 664 C CA . ILE A 1 85 ? 10.232 8.413 -4.628 1.00 97.62 85 ILE A CA 1
ATOM 665 C C . ILE A 1 85 ? 9.173 8.730 -3.580 1.00 97.62 85 ILE A C 1
ATOM 667 O O . ILE A 1 85 ? 8.006 8.902 -3.919 1.00 97.62 85 ILE A O 1
ATOM 671 N N . SER A 1 86 ? 9.582 8.819 -2.318 1.00 97.12 86 SER A N 1
ATOM 672 C CA . SER A 1 86 ? 8.713 9.235 -1.214 1.00 97.12 86 SER A CA 1
ATOM 673 C C . SER A 1 86 ? 8.447 10.734 -1.321 1.00 97.12 86 SER A C 1
ATOM 675 O O .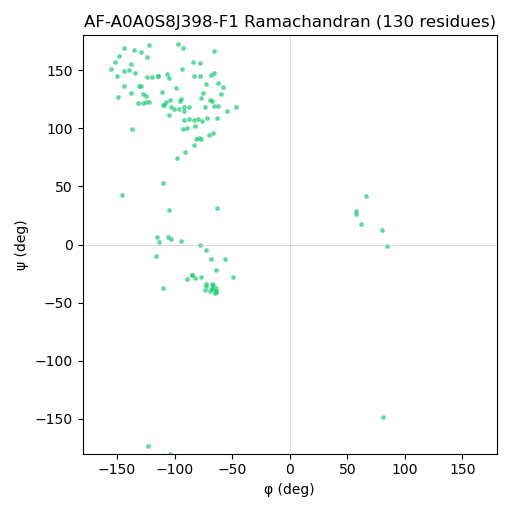 SER A 1 86 ? 9.375 11.501 -1.582 1.00 97.12 86 SER A O 1
ATOM 677 N N . GLU A 1 87 ? 7.209 11.159 -1.080 1.00 97.25 87 GLU A N 1
ATOM 678 C CA . GLU A 1 87 ? 6.869 12.585 -0.955 1.00 97.25 87 GLU A CA 1
ATOM 679 C C . GLU A 1 87 ? 7.257 13.162 0.419 1.00 97.25 87 GLU A C 1
ATOM 681 O O . GLU A 1 87 ? 7.082 14.351 0.670 1.00 97.25 87 GLU A O 1
ATOM 686 N N . GLY A 1 88 ? 7.832 12.345 1.311 1.00 95.06 88 GLY A N 1
ATOM 687 C CA . GLY A 1 88 ? 8.124 12.748 2.683 1.00 95.06 88 GLY A CA 1
ATOM 688 C C . GLY A 1 88 ? 6.884 12.656 3.566 1.00 95.06 88 GLY A C 1
ATOM 689 O O . GLY A 1 88 ? 6.063 11.761 3.381 1.00 95.06 88 GLY A O 1
ATOM 690 N N . PHE A 1 89 ? 6.791 13.537 4.562 1.00 91.06 89 PHE A N 1
ATOM 691 C CA . PHE A 1 89 ? 5.603 13.643 5.404 1.00 91.06 89 PHE A CA 1
ATOM 692 C C . PHE A 1 89 ? 4.492 14.378 4.659 1.00 91.06 89 PHE A C 1
ATOM 694 O O . PHE A 1 89 ? 4.691 15.482 4.153 1.00 91.06 89 PHE A O 1
ATOM 701 N N . VAL A 1 90 ? 3.328 13.742 4.594 1.00 93.94 90 VAL A N 1
ATOM 702 C CA . VAL A 1 90 ? 2.150 14.216 3.878 1.00 93.94 90 VAL A CA 1
ATOM 703 C C . VAL A 1 90 ? 0.968 14.209 4.838 1.00 93.94 90 VAL A C 1
ATOM 705 O O . VAL A 1 90 ? 0.619 13.173 5.407 1.00 93.94 90 VAL A O 1
ATOM 708 N N . THR A 1 91 ? 0.357 15.378 5.022 1.00 91.12 91 THR A N 1
ATOM 709 C CA . THR A 1 91 ? -0.813 15.559 5.886 1.00 91.12 91 THR A CA 1
ATOM 710 C C . THR A 1 91 ? -2.090 15.170 5.160 1.00 91.12 91 THR A C 1
ATOM 712 O O . THR A 1 91 ? -2.618 15.973 4.389 1.00 91.12 91 THR A O 1
ATOM 715 N N . LEU A 1 92 ? -2.600 13.976 5.463 1.00 88.88 92 LEU A N 1
ATOM 716 C CA . LEU A 1 92 ? -3.820 13.424 4.887 1.00 88.88 92 LEU A CA 1
ATOM 717 C C . LEU A 1 92 ? -5.030 14.323 5.137 1.00 88.88 92 LEU A C 1
ATOM 719 O O . LEU A 1 92 ? -5.269 14.799 6.247 1.00 88.88 92 LEU A O 1
ATOM 723 N N . THR A 1 93 ? -5.823 14.500 4.084 1.00 89.50 93 THR A N 1
ATOM 724 C CA . THR A 1 93 ? -7.139 15.145 4.115 1.00 89.50 93 THR A CA 1
ATOM 725 C C . THR A 1 93 ? -8.191 14.184 3.557 1.00 89.50 93 THR A C 1
ATOM 727 O O . THR A 1 93 ? -7.891 13.025 3.267 1.00 89.50 93 THR A O 1
ATOM 730 N N . SER A 1 94 ? -9.430 14.647 3.380 1.00 89.75 94 SER A N 1
ATOM 731 C CA . SER A 1 94 ? -10.474 13.897 2.667 1.00 89.75 94 SER A CA 1
ATOM 732 C C . SER A 1 94 ? -10.209 13.746 1.163 1.00 89.75 94 SER A C 1
ATOM 734 O O . SER A 1 94 ? -10.867 12.943 0.490 1.00 89.75 94 SER A O 1
ATOM 736 N N . GLU A 1 95 ? -9.245 14.495 0.626 1.00 92.50 95 GLU A N 1
ATOM 737 C CA . GLU A 1 95 ? -8.804 14.406 -0.760 1.00 92.50 95 GLU A CA 1
ATOM 738 C C . GLU A 1 95 ? -7.615 13.452 -0.903 1.00 92.50 95 GLU A C 1
ATOM 740 O O . GLU A 1 95 ? -6.816 13.272 0.012 1.00 92.50 95 GLU A O 1
ATOM 745 N N . MET A 1 96 ? -7.498 12.836 -2.081 1.00 92.62 96 MET A N 1
ATOM 746 C CA . MET A 1 96 ? -6.382 11.944 -2.390 1.00 92.62 96 MET A CA 1
ATOM 747 C C . MET A 1 96 ? -5.082 12.729 -2.518 1.00 92.62 96 MET A C 1
ATOM 749 O O . MET A 1 96 ? -4.959 13.611 -3.368 1.00 92.62 96 MET A O 1
ATO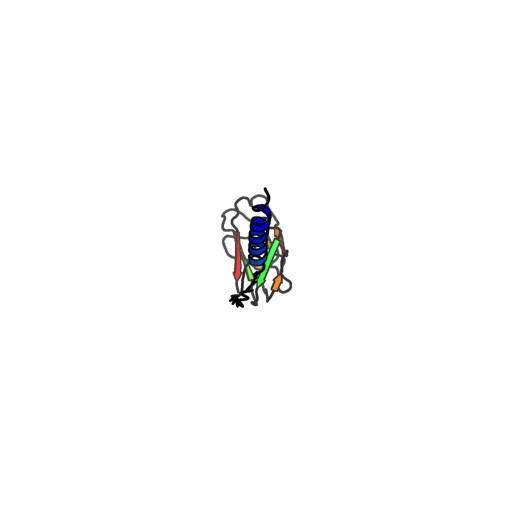M 753 N N . GLN A 1 97 ? -4.085 12.339 -1.736 1.00 94.94 97 GLN A N 1
ATOM 754 C CA . GLN A 1 97 ? -2.757 12.934 -1.747 1.00 94.94 97 GLN A CA 1
ATOM 755 C C . GLN A 1 97 ? -1.697 11.904 -2.104 1.00 94.94 97 GLN A C 1
ATOM 757 O O . GLN A 1 97 ? -1.796 10.738 -1.733 1.00 94.94 97 GLN A O 1
ATOM 762 N N . CYS A 1 98 ? -0.676 12.342 -2.833 1.00 96.31 98 CYS A N 1
ATOM 763 C CA . CYS A 1 98 ? 0.433 11.486 -3.230 1.00 96.31 98 CYS A CA 1
ATOM 764 C C . CYS A 1 98 ? 1.366 11.249 -2.041 1.00 96.31 98 CYS A C 1
ATOM 766 O O . CYS A 1 98 ? 1.784 12.203 -1.395 1.00 96.31 98 CYS A O 1
ATOM 768 N N . LEU A 1 99 ? 1.700 9.986 -1.783 1.00 95.62 99 LEU A N 1
ATOM 769 C CA . LEU A 1 99 ? 2.607 9.552 -0.715 1.00 95.62 99 LEU A CA 1
ATOM 770 C C . LEU A 1 99 ? 3.930 9.031 -1.282 1.00 95.62 99 LEU A C 1
ATOM 772 O O . LEU A 1 99 ? 5.000 9.258 -0.717 1.00 95.62 99 LEU A O 1
ATOM 776 N N . VAL A 1 100 ? 3.858 8.338 -2.420 1.00 97.44 100 VAL A N 1
ATOM 777 C CA . VAL A 1 100 ? 5.011 7.805 -3.152 1.00 97.44 100 VAL A CA 1
ATOM 778 C C . VAL A 1 100 ? 4.725 7.913 -4.647 1.00 97.44 100 VAL A C 1
ATOM 780 O O . VAL A 1 100 ? 3.630 7.558 -5.078 1.00 97.44 100 VAL A O 1
ATOM 783 N N . LYS A 1 101 ? 5.696 8.355 -5.449 1.00 96.94 101 LYS A N 1
ATOM 784 C CA . LYS A 1 101 ? 5.585 8.502 -6.912 1.00 96.94 101 LYS A CA 1
ATOM 785 C C . LYS A 1 101 ? 6.643 7.707 -7.676 1.00 96.94 101 LYS A C 1
ATOM 787 O O . LYS A 1 101 ? 7.595 7.200 -7.087 1.00 96.94 101 LYS A O 1
ATOM 792 N N . ASN A 1 102 ? 6.493 7.661 -9.001 1.00 96.12 102 ASN A N 1
AT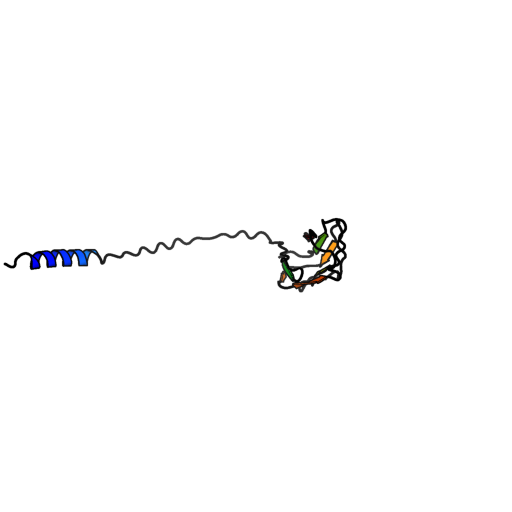OM 793 C CA . ASN A 1 102 ? 7.426 7.044 -9.955 1.00 96.12 102 ASN A CA 1
ATOM 794 C C . ASN A 1 102 ? 7.700 5.554 -9.706 1.00 96.12 102 ASN A C 1
ATOM 796 O O . ASN A 1 102 ? 8.737 5.030 -10.101 1.00 96.12 102 ASN A O 1
ATOM 800 N N . ILE A 1 103 ? 6.757 4.850 -9.086 1.00 93.88 103 ILE A N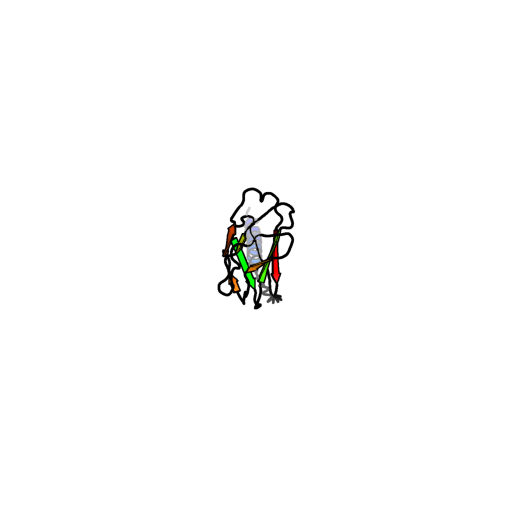 1
ATOM 801 C CA . ILE A 1 103 ? 6.905 3.434 -8.781 1.00 93.88 103 ILE A CA 1
ATOM 802 C C . ILE A 1 103 ? 6.917 2.649 -10.094 1.00 93.88 103 ILE A C 1
ATOM 804 O O . ILE A 1 103 ? 6.007 2.747 -10.920 1.00 93.88 103 ILE A O 1
ATOM 808 N N . SER A 1 104 ? 7.983 1.882 -10.283 1.00 93.94 104 SER A N 1
ATOM 809 C CA . SER A 1 104 ? 8.133 0.933 -11.385 1.00 93.94 104 SER A CA 1
ATOM 810 C C . SER A 1 104 ? 7.924 -0.495 -10.895 1.00 93.94 104 SER A C 1
ATOM 812 O O . SER A 1 104 ? 7.700 -0.715 -9.706 1.00 93.94 104 SER A O 1
ATOM 814 N N . LYS A 1 105 ? 8.036 -1.469 -11.803 1.00 94.19 105 LYS A N 1
ATOM 815 C CA . LYS A 1 105 ? 7.916 -2.891 -11.481 1.00 94.19 105 LYS A CA 1
ATOM 816 C C . LYS A 1 105 ? 8.741 -3.254 -10.243 1.00 94.19 105 LYS A C 1
ATOM 818 O O . LYS A 1 105 ? 9.967 -3.134 -10.255 1.00 94.19 105 LYS A O 1
ATOM 823 N N . VAL A 1 106 ? 8.058 -3.715 -9.202 1.00 93.50 106 VAL A N 1
ATOM 824 C CA . VAL A 1 106 ? 8.650 -4.011 -7.898 1.00 93.50 106 VAL A CA 1
ATOM 825 C C . VAL A 1 106 ? 7.814 -5.046 -7.151 1.00 93.50 106 VAL A C 1
ATOM 827 O O . VAL A 1 106 ? 6.606 -5.144 -7.355 1.00 93.50 106 VAL A O 1
ATOM 830 N N . ALA A 1 107 ? 8.472 -5.822 -6.298 1.00 94.75 107 ALA A N 1
ATOM 831 C CA . ALA A 1 107 ? 7.850 -6.662 -5.286 1.00 94.75 107 ALA A CA 1
ATOM 832 C C . ALA A 1 107 ? 8.680 -6.501 -4.010 1.00 94.75 107 ALA A C 1
ATOM 834 O O . ALA A 1 107 ? 9.765 -7.069 -3.903 1.00 94.75 107 ALA A O 1
ATOM 835 N N . GLU A 1 108 ? 8.205 -5.664 -3.094 1.00 91.88 108 GLU A N 1
ATOM 836 C CA . GLU A 1 108 ? 8.897 -5.314 -1.855 1.00 91.88 108 GLU A CA 1
ATOM 837 C C . GLU A 1 108 ? 7.932 -5.367 -0.670 1.00 91.88 108 GLU A C 1
ATOM 839 O O . GLU A 1 108 ? 6.727 -5.118 -0.789 1.00 91.88 108 GLU A O 1
ATOM 844 N N . SER A 1 109 ? 8.478 -5.730 0.484 1.00 91.69 109 SER A N 1
ATOM 845 C CA . SER A 1 109 ? 7.747 -5.897 1.736 1.00 91.69 109 SER A CA 1
ATOM 846 C C . SER A 1 109 ? 8.516 -5.257 2.882 1.00 91.69 109 SER A C 1
ATOM 848 O O . SER A 1 109 ? 9.681 -4.899 2.725 1.00 91.69 109 SER A O 1
ATOM 850 N N . ASP A 1 110 ? 7.849 -5.107 4.024 1.00 89.44 110 ASP A N 1
ATOM 851 C CA . ASP A 1 110 ? 8.413 -4.539 5.255 1.00 89.44 110 ASP A CA 1
ATOM 852 C C . ASP A 1 110 ? 8.889 -3.074 5.146 1.00 89.44 110 ASP A C 1
ATOM 854 O O . ASP A 1 110 ? 9.602 -2.590 6.034 1.00 89.44 110 ASP A O 1
ATOM 858 N N . LEU A 1 111 ? 8.439 -2.354 4.108 1.00 90.31 111 LEU A N 1
ATOM 859 C CA . LEU A 1 111 ? 8.665 -0.917 3.929 1.00 90.31 111 LEU A CA 1
ATOM 860 C C . LEU A 1 111 ? 8.021 -0.150 5.080 1.00 90.31 111 LEU A C 1
ATOM 862 O O . LEU A 1 111 ? 6.909 -0.477 5.492 1.00 90.31 111 LEU A O 1
ATOM 866 N N . LYS A 1 112 ? 8.687 0.879 5.602 1.00 90.69 112 LYS A N 1
ATOM 867 C CA . LYS A 1 112 ? 8.224 1.607 6.787 1.00 90.69 112 LYS A CA 1
ATOM 868 C C . LYS A 1 112 ? 7.186 2.676 6.479 1.00 90.69 112 LYS A C 1
ATOM 870 O O . LYS A 1 112 ? 7.259 3.379 5.472 1.00 90.69 112 LYS A O 1
ATOM 875 N N . ILE A 1 113 ? 6.256 2.846 7.413 1.00 89.56 113 ILE A N 1
ATOM 876 C CA . ILE A 1 113 ? 5.410 4.035 7.522 1.00 89.56 113 ILE A CA 1
ATOM 877 C C . ILE A 1 113 ? 5.845 4.779 8.790 1.00 89.56 113 ILE A C 1
ATOM 879 O O . ILE A 1 113 ? 6.047 4.178 9.842 1.00 89.56 113 ILE A O 1
ATOM 883 N N . SER A 1 114 ? 6.062 6.087 8.679 1.00 86.94 114 SER A N 1
ATOM 884 C CA . SER A 1 114 ? 6.355 6.975 9.810 1.00 86.94 114 SER A CA 1
ATOM 885 C C . SER A 1 114 ? 5.218 7.970 9.998 1.00 86.94 114 SER A C 1
ATOM 887 O O . SER A 1 114 ? 4.639 8.429 9.017 1.00 86.94 114 SER A O 1
ATOM 889 N N . CYS A 1 115 ? 4.930 8.327 11.246 1.00 83.75 115 CYS A N 1
ATOM 890 C CA . CYS A 1 115 ? 3.877 9.266 11.616 1.00 83.75 115 CYS A CA 1
ATOM 891 C C . CYS A 1 115 ? 4.448 10.340 12.549 1.00 83.75 115 CYS A C 1
ATOM 893 O O . CYS A 1 115 ? 5.222 10.003 13.444 1.00 83.75 115 CYS A O 1
ATOM 895 N N . GLU A 1 116 ? 4.098 11.611 12.340 1.00 78.56 116 GLU A N 1
ATOM 896 C CA . GLU A 1 116 ? 4.567 12.716 13.200 1.00 78.56 116 GLU A CA 1
ATOM 897 C C . GLU A 1 116 ? 3.703 12.922 14.449 1.00 78.56 116 GLU A C 1
ATOM 899 O O . GLU A 1 116 ? 4.220 13.382 15.463 1.00 78.56 116 GLU A O 1
ATOM 904 N N . ASP A 1 117 ? 2.421 12.547 14.410 1.00 66.88 117 ASP A N 1
ATOM 905 C CA . ASP A 1 117 ? 1.512 12.710 15.545 1.00 66.88 117 ASP A CA 1
ATOM 906 C C . ASP A 1 117 ? 0.452 11.602 15.567 1.00 66.88 117 ASP A C 1
ATOM 908 O O . ASP A 1 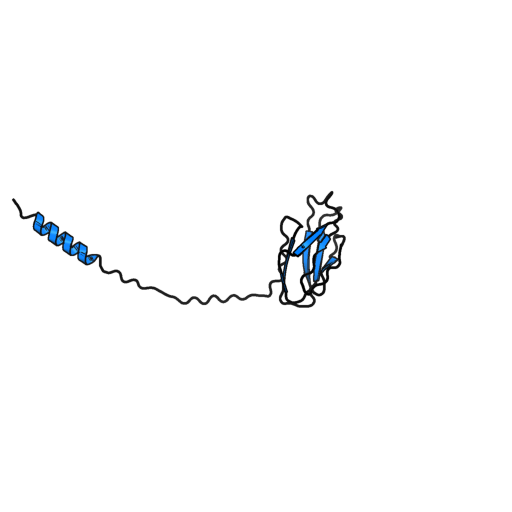117 ? -0.210 11.339 14.565 1.00 66.88 117 ASP A O 1
ATOM 912 N N . LEU A 1 118 ? 0.337 10.919 16.704 1.00 64.50 118 LEU A N 1
ATOM 913 C CA . LEU A 1 118 ? -0.597 9.811 16.934 1.00 64.50 118 LEU A CA 1
ATOM 914 C C . LEU A 1 118 ? -1.642 10.154 18.002 1.00 64.50 118 LEU A C 1
ATOM 916 O O . LEU A 1 118 ? -2.386 9.269 18.420 1.00 64.50 118 LEU A O 1
ATOM 920 N N . SER A 1 119 ? -1.669 11.401 18.483 1.00 54.62 119 SER A N 1
ATOM 921 C CA . SER A 1 119 ? -2.408 11.757 19.696 1.00 54.62 119 SER A CA 1
ATOM 922 C C . SER A 1 119 ? -3.927 11.575 19.592 1.00 54.62 119 SER A C 1
ATOM 924 O O . SER A 1 119 ? -4.537 11.325 20.623 1.00 54.62 119 SER A O 1
ATOM 926 N N . ASP A 1 120 ? -4.508 11.553 18.384 1.00 59.12 120 ASP A N 1
ATOM 927 C CA . ASP A 1 120 ? -5.963 11.453 18.177 1.00 59.12 120 ASP A CA 1
ATOM 928 C C . ASP A 1 120 ? -6.360 10.638 16.920 1.00 59.12 120 ASP A C 1
ATOM 930 O O . ASP A 1 120 ? -7.244 11.026 16.155 1.00 59.12 120 ASP A O 1
ATOM 934 N N . ILE A 1 121 ? -5.699 9.502 16.658 1.00 66.69 121 ILE A N 1
ATOM 935 C CA . ILE A 1 121 ? -6.006 8.664 15.473 1.00 66.69 121 ILE A CA 1
ATOM 936 C C . ILE A 1 121 ? -7.001 7.524 15.741 1.00 66.69 121 ILE A C 1
ATOM 938 O O . ILE A 1 121 ? -7.267 6.712 14.851 1.00 66.69 121 ILE A O 1
ATOM 942 N N . GLU A 1 122 ? -7.536 7.420 16.959 1.00 70.06 122 GLU A N 1
ATOM 943 C CA . GLU A 1 122 ? -8.486 6.363 17.309 1.00 70.06 122 GLU A CA 1
ATOM 944 C C . GLU A 1 122 ? -9.761 6.494 16.455 1.00 70.06 122 GLU A C 1
ATOM 946 O O . GLU A 1 122 ? -10.445 7.515 16.469 1.00 70.06 122 GLU A O 1
ATOM 951 N N . GLY A 1 123 ? -10.065 5.462 15.661 1.00 71.25 123 GLY A N 1
ATOM 952 C CA . GLY A 1 123 ? -11.197 5.483 14.727 1.00 71.25 123 GLY A CA 1
ATOM 953 C C . GLY A 1 123 ? -10.942 6.220 13.402 1.00 71.25 123 GLY A C 1
ATOM 954 O O . GLY A 1 123 ? -11.891 6.471 12.653 1.00 71.25 123 GLY A O 1
ATOM 955 N N . ALA A 1 124 ? -9.691 6.558 13.073 1.00 79.88 124 ALA A N 1
ATOM 956 C CA . ALA A 1 124 ? -9.336 7.059 11.748 1.00 79.88 124 ALA A CA 1
ATOM 957 C C . ALA A 1 124 ? -9.531 5.974 10.672 1.00 79.88 124 ALA A C 1
ATOM 959 O O . ALA A 1 124 ? -8.881 4.931 10.696 1.00 79.88 124 ALA A O 1
ATOM 960 N N . GLU A 1 125 ? -10.398 6.232 9.692 1.00 85.50 125 GLU A N 1
ATOM 961 C CA . GLU A 1 125 ? -10.534 5.403 8.496 1.00 85.50 125 GLU A CA 1
ATOM 962 C C . GLU A 1 125 ? -9.618 5.964 7.403 1.00 85.50 125 GLU A C 1
ATOM 964 O O . GLU A 1 125 ? -9.811 7.085 6.919 1.00 85.50 125 GLU A O 1
ATOM 969 N N . LEU A 1 126 ? -8.614 5.179 7.017 1.00 86.12 126 LEU A N 1
ATOM 970 C CA . LEU A 1 126 ? -7.653 5.522 5.973 1.00 86.12 126 LEU A CA 1
ATOM 971 C C . LEU A 1 126 ? -7.957 4.737 4.703 1.00 86.12 126 LEU A C 1
ATOM 973 O O . LEU A 1 126 ? -8.333 3.567 4.745 1.00 86.12 126 LEU A O 1
ATOM 977 N N . GLU A 1 127 ? -7.758 5.378 3.561 1.00 87.38 127 GLU A N 1
ATOM 978 C CA . GLU A 1 127 ? -7.870 4.734 2.260 1.00 87.38 127 GLU A CA 1
ATOM 979 C C . GLU A 1 127 ? -6.602 4.991 1.463 1.00 87.38 127 GLU A C 1
ATOM 981 O O . GLU A 1 127 ? -6.188 6.139 1.313 1.00 87.38 127 GLU A O 1
ATOM 986 N N . PHE A 1 128 ? -6.022 3.918 0.927 1.00 90.00 128 PHE A N 1
ATOM 987 C CA . PHE A 1 128 ? -4.846 3.965 0.069 1.00 90.00 128 PHE A CA 1
ATOM 988 C C . PHE A 1 128 ? -5.144 3.292 -1.266 1.00 90.00 128 PHE A C 1
ATOM 990 O O . PHE A 1 128 ? -5.851 2.286 -1.321 1.00 90.00 128 PHE A O 1
ATOM 997 N N . MET A 1 129 ? -4.581 3.826 -2.343 1.00 89.38 129 MET A N 1
ATOM 998 C CA . MET A 1 129 ? -4.727 3.262 -3.681 1.00 89.38 129 MET A CA 1
ATOM 999 C C . MET A 1 129 ? -3.456 3.423 -4.503 1.00 89.38 129 MET A C 1
ATOM 1001 O O . MET A 1 129 ? -2.714 4.393 -4.347 1.00 89.38 129 MET A O 1
ATOM 1005 N N . LEU A 1 130 ? -3.233 2.471 -5.407 1.00 91.00 130 LEU A N 1
ATOM 1006 C CA . LEU A 1 130 ? -2.210 2.573 -6.437 1.00 91.00 130 LEU A CA 1
ATOM 1007 C C . LEU A 1 130 ? -2.851 3.113 -7.721 1.00 91.00 130 LEU A C 1
ATOM 1009 O O . LEU A 1 130 ? -3.804 2.524 -8.226 1.00 91.00 130 LEU A O 1
ATOM 1013 N N . THR A 1 131 ? -2.329 4.215 -8.250 1.00 90.50 131 THR A N 1
ATOM 1014 C CA . THR A 1 131 ? -2.802 4.865 -9.486 1.00 90.50 131 THR A CA 1
ATOM 1015 C C . THR A 1 131 ? -1.639 5.126 -10.436 1.00 90.50 131 THR A C 1
ATOM 1017 O O . THR A 1 131 ? -0.484 5.054 -10.025 1.00 90.50 131 THR A O 1
ATOM 1020 N N . ASP A 1 132 ? -1.944 5.426 -11.697 1.00 87.88 132 ASP A N 1
ATOM 1021 C CA . ASP A 1 132 ? -1.029 6.141 -12.601 1.00 87.88 132 ASP A CA 1
ATOM 1022 C C . ASP A 1 132 ? -0.749 7.553 -12.076 1.00 87.88 132 ASP A C 1
ATOM 1024 O O . ASP A 1 132 ? -1.681 8.161 -11.496 1.00 87.88 132 ASP A O 1
#

Nearest PDB structures (foldseek):
  2r32-assembly1_A  TM=4.424E-01  e=5.438E-01  unclassified
  2bgp-assembly1_A  TM=3.334E-01  e=5.150E-01  Cellvibrio japonicus
  6a3v-assembly8_O  TM=3.228E-01  e=6.404E-01  Homo sapiens
  2tbv-assembly1_C  TM=4.349E-01  e=3.285E+00  Tomato bushy stunt virus
  3mi8-assembly1_A  TM=1.803E-01  e=5.365E+00  Homo sapiens

Mean predicted aligned error: 15.14 Å